Protein AF-A0A6A3YR16-F1 (afdb_monomer)

Radius of gyration: 28.76 Å; Cα contacts (8 Å, |Δi|>4): 152; chains: 1; bounding box: 83×73×58 Å

Solvent-accessible surface area (backbone atoms only — not comparable to full-atom values): 10357 Å² total; per-residue (Å²): 135,59,76,85,27,44,61,56,39,40,55,51,50,21,66,72,69,75,42,94,62,60,84,82,66,79,82,51,74,70,63,58,68,70,55,48,43,64,57,52,40,29,52,52,28,32,53,17,55,72,33,50,79,66,57,92,85,62,53,34,49,72,37,47,42,72,57,53,52,49,50,45,53,34,42,40,73,70,37,91,40,61,86,39,62,39,38,84,87,79,72,44,52,16,35,68,61,21,66,68,42,51,48,50,43,51,52,43,43,52,31,38,76,71,69,57,21,29,80,84,83,75,80,76,82,80,51,71,67,61,50,50,53,50,52,54,51,52,52,60,51,51,75,69,61,82,79,80,68,78,71,71,61,57,58,63,55,55,60,60,56,60,74,74,67,70,78,94,78,85,87,82,137

Secondary structure (DSSP, 8-state):
--TTTHHHHHHHHHHHHTS---TT----HHHHHT--HHHHHHHHHHHHHSSSS--TT----SS-HHHHHHHHHHHHTT-TTTTSPPBTTTTBS-GGGSHHHHHHHHHHHHHHHTT-SSPP-PPPPPPHHHHHHHHHHHHHHHTT-TTSSTTHHHHHHHHHHHHT---------

Mean predicted aligned error: 11.98 Å

Sequence (173 aa):
MTARYKPELTKFMSFKDDVEYSNDRVFTPEELLRITPDHLCRWMNQQAYGDPDPSEVMRPVHRRSNTLEFSKKAISSFMPRINSTWDPVTVRGNPTRSDAVNKLIKKVKKFEVRREGSKSKARRASEIEEFMSLLLLVRAHWGRDDTAYMVGIRQLFTEYSVFLNAPLSDAVV

Organism: NCBI:txid53985

Foldseek 3Di:
DQLVLLVLLQVLLCQLVVHRDDSPDDDDLVNLLPDALLSLQLVVCCQQQVGSDDDPPTARARDALVVSVVSLVSSLVPHPQNPFAQDPVVRDHRNSNDPSVVVSSVVQVVCVVVVRGHDDPDDDDDDPVNVVVVVVVVVVVCVVVVPDPPPPPVVVVVVVVVVPPDDPDDDDD

Structure (mmCIF, N/CA/C/O backbone):
data_AF-A0A6A3YR16-F1
#
_entry.id   AF-A0A6A3YR16-F1
#
loop_
_atom_site.group_PDB
_atom_site.id
_atom_site.type_symbol
_atom_site.label_atom_id
_atom_site.label_alt_id
_atom_site.label_comp_id
_atom_site.label_asym_id
_atom_site.label_entity_id
_atom_site.label_seq_id
_atom_site.pdbx_PDB_ins_code
_atom_site.Cartn_x
_atom_site.Cartn_y
_atom_site.Cartn_z
_atom_site.occupancy
_atom_site.B_iso_or_equiv
_atom_site.auth_seq_id
_atom_site.auth_comp_id
_atom_site.auth_asym_id
_atom_site.auth_atom_id
_atom_site.pdbx_PDB_model_num
ATOM 1 N N . MET A 1 1 ? 0.459 17.974 -0.431 1.00 52.69 1 MET A N 1
ATOM 2 C CA . MET A 1 1 ? 1.065 16.643 -0.704 1.00 52.69 1 MET A CA 1
ATOM 3 C C . MET A 1 1 ? 0.038 15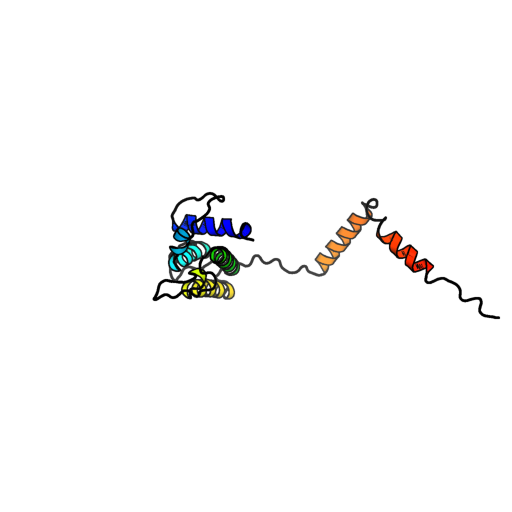.516 -0.932 1.00 52.69 1 MET A C 1
ATOM 5 O O . MET A 1 1 ? 0.439 14.421 -1.301 1.00 52.69 1 MET A O 1
ATOM 9 N N . THR A 1 2 ? -1.271 15.757 -0.775 1.00 64.94 2 THR A N 1
ATOM 10 C CA . TH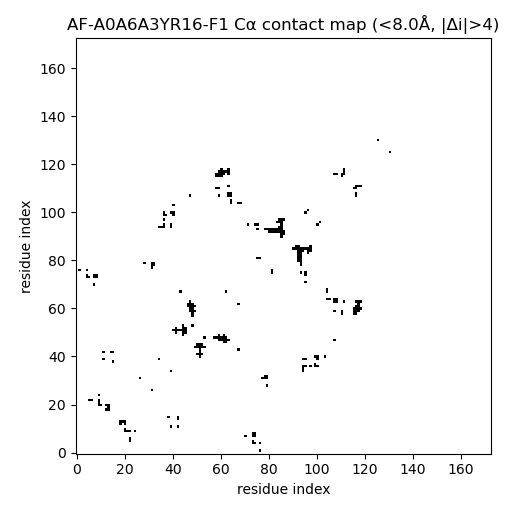R A 1 2 ? -2.346 14.739 -0.819 1.00 64.94 2 THR A CA 1
ATOM 11 C C . THR A 1 2 ? -2.955 14.492 -2.205 1.00 64.94 2 THR A C 1
ATOM 13 O O . THR A 1 2 ? -3.486 13.411 -2.446 1.00 64.94 2 THR A O 1
ATOM 16 N N . ALA A 1 3 ? -2.831 15.437 -3.146 1.00 78.94 3 ALA A N 1
ATOM 17 C CA . ALA A 1 3 ? -3.453 15.336 -4.472 1.00 78.94 3 ALA A CA 1
ATOM 18 C C . ALA A 1 3 ? -3.029 14.078 -5.256 1.00 78.94 3 ALA A C 1
ATOM 20 O O . ALA A 1 3 ? -3.864 13.424 -5.868 1.00 78.94 3 ALA A O 1
ATOM 21 N N . ARG A 1 4 ? -1.750 13.677 -5.170 1.00 88.31 4 ARG A N 1
ATOM 22 C CA . ARG A 1 4 ? -1.235 12.473 -5.850 1.00 88.31 4 ARG A CA 1
ATOM 23 C C . ARG A 1 4 ? -1.816 11.167 -5.296 1.00 88.31 4 ARG A C 1
ATOM 25 O O . ARG A 1 4 ? -1.892 10.182 -6.021 1.00 88.31 4 ARG A O 1
ATOM 32 N N . TYR A 1 5 ? -2.176 11.140 -4.015 1.00 93.19 5 TYR A N 1
ATOM 33 C CA . TYR A 1 5 ? -2.660 9.935 -3.335 1.00 93.19 5 TYR A CA 1
ATOM 34 C C . TYR A 1 5 ? -4.184 9.811 -3.356 1.00 93.19 5 TYR A C 1
ATOM 36 O O . TYR A 1 5 ? -4.698 8.705 -3.203 1.00 93.19 5 TYR A O 1
ATOM 44 N N . LYS A 1 6 ? -4.902 10.918 -3.583 1.00 92.19 6 LYS A N 1
ATOM 45 C CA . LYS A 1 6 ? -6.368 10.956 -3.592 1.00 92.19 6 LYS A CA 1
ATOM 46 C C . LYS A 1 6 ? -6.996 9.959 -4.578 1.00 92.19 6 LYS A C 1
ATOM 48 O O . LYS A 1 6 ? -7.855 9.209 -4.129 1.00 92.19 6 LYS A O 1
ATOM 53 N N . PRO A 1 7 ? -6.542 9.839 -5.844 1.00 93.88 7 PRO A N 1
ATOM 54 C CA . PRO A 1 7 ? -7.134 8.882 -6.782 1.00 93.88 7 PRO A CA 1
ATOM 55 C C . PRO A 1 7 ? -7.054 7.434 -6.292 1.00 93.88 7 PRO A C 1
ATOM 57 O O . PRO A 1 7 ? -7.930 6.623 -6.572 1.00 93.88 7 PRO A O 1
ATOM 60 N N . GLU A 1 8 ? -5.996 7.100 -5.556 1.00 94.81 8 GLU A N 1
ATOM 61 C CA . GLU A 1 8 ? -5.800 5.753 -5.032 1.00 94.81 8 GLU A CA 1
ATOM 62 C C . GLU A 1 8 ? -6.745 5.464 -3.861 1.00 94.81 8 GLU A C 1
ATOM 64 O O . GLU A 1 8 ? -7.335 4.387 -3.801 1.00 94.81 8 GLU A O 1
ATOM 69 N N . LEU A 1 9 ? -6.953 6.449 -2.978 1.00 94.69 9 LEU A N 1
ATOM 70 C CA . LEU A 1 9 ? -7.970 6.366 -1.932 1.00 94.69 9 LEU A CA 1
ATOM 71 C C . LEU A 1 9 ? -9.373 6.237 -2.539 1.00 94.69 9 LEU A C 1
ATOM 73 O O . LEU A 1 9 ? -10.128 5.372 -2.112 1.00 94.69 9 LEU A O 1
ATOM 77 N N . THR A 1 10 ? -9.710 7.047 -3.547 1.00 95.31 10 THR A N 1
ATOM 78 C CA . THR A 1 10 ? -11.024 7.008 -4.206 1.00 95.31 10 THR A CA 1
ATOM 79 C C . THR A 1 10 ? -11.304 5.636 -4.814 1.00 95.31 10 THR A C 1
ATOM 81 O O . THR A 1 10 ? -12.387 5.098 -4.602 1.00 95.31 10 THR A O 1
ATOM 84 N N . LYS A 1 11 ? -10.328 5.018 -5.493 1.00 95.50 11 LYS A N 1
ATOM 85 C CA . LYS A 1 11 ? -10.465 3.651 -6.032 1.00 95.50 11 LYS A CA 1
ATOM 86 C C . LYS A 1 11 ? -10.695 2.611 -4.943 1.00 95.50 11 LYS A C 1
ATOM 88 O O . LYS A 1 11 ? -11.520 1.720 -5.117 1.00 95.50 11 LYS A O 1
ATOM 93 N N . PHE A 1 12 ? -9.961 2.713 -3.837 1.00 96.50 12 PHE A N 1
ATOM 94 C CA . PHE A 1 12 ? -10.135 1.814 -2.702 1.00 96.50 12 PHE A CA 1
ATOM 95 C C . PHE A 1 12 ? -11.525 1.960 -2.071 1.00 96.50 12 PHE A C 1
ATOM 97 O O . PHE A 1 12 ? -12.211 0.961 -1.877 1.00 96.50 12 PHE A O 1
ATOM 104 N N . MET A 1 13 ? -11.953 3.191 -1.790 1.00 96.38 13 MET A N 1
ATOM 105 C CA . MET A 1 13 ? -13.270 3.460 -1.207 1.00 96.38 13 MET A CA 1
ATOM 106 C C . MET A 1 13 ? -14.393 3.017 -2.143 1.00 96.38 13 MET A C 1
ATOM 108 O O . MET A 1 13 ? -15.343 2.395 -1.688 1.00 96.38 13 MET A O 1
ATOM 112 N N . SER A 1 14 ? -14.232 3.239 -3.451 1.00 96.12 14 SER A N 1
ATOM 113 C CA . SER A 1 14 ? -15.214 2.799 -4.447 1.00 96.12 14 SER A CA 1
ATOM 114 C C . SER A 1 14 ? -15.374 1.279 -4.458 1.00 96.12 14 SER A C 1
ATOM 116 O O . SER A 1 14 ? -16.486 0.775 -4.488 1.00 96.12 14 SER A O 1
ATOM 118 N N . PHE A 1 15 ? -14.264 0.540 -4.356 1.00 96.25 15 PHE A N 1
ATOM 119 C CA . PHE A 1 15 ? -14.297 -0.918 -4.229 1.00 96.25 15 PHE A CA 1
ATOM 120 C C . PHE A 1 15 ? -14.912 -1.388 -2.903 1.00 96.25 15 PHE A C 1
ATOM 122 O O . PHE A 1 15 ? -15.624 -2.383 -2.876 1.00 96.25 15 PHE A O 1
ATOM 129 N N . LYS A 1 16 ? -14.609 -0.706 -1.792 1.00 95.56 16 LYS A N 1
ATOM 130 C CA . LYS A 1 16 ? -15.109 -1.077 -0.462 1.00 95.56 16 LYS A CA 1
ATOM 131 C C . LYS A 1 16 ? -16.625 -0.901 -0.362 1.00 95.56 16 LYS A C 1
ATOM 133 O O . LYS A 1 16 ? -17.284 -1.744 0.237 1.00 95.56 16 LYS A O 1
ATOM 138 N N . ASP A 1 17 ? -17.131 0.218 -0.868 1.00 95.19 17 ASP A N 1
ATOM 139 C CA . ASP A 1 17 ? -18.536 0.609 -0.738 1.00 95.19 17 ASP A CA 1
ATOM 140 C C . ASP A 1 17 ? -19.388 0.171 -1.937 1.00 95.19 17 ASP A C 1
ATOM 142 O O . ASP A 1 17 ? -20.600 0.344 -1.899 1.00 95.19 17 ASP A O 1
ATOM 146 N N . ASP A 1 18 ? -18.759 -0.406 -2.967 1.00 93.94 18 ASP A N 1
ATOM 147 C CA . ASP A 1 18 ? -19.381 -0.799 -4.239 1.00 93.94 18 ASP A CA 1
ATOM 148 C C . ASP A 1 18 ? -20.110 0.369 -4.933 1.00 93.94 18 ASP A C 1
ATOM 150 O O . ASP A 1 18 ? -21.198 0.243 -5.490 1.00 93.94 18 ASP A O 1
ATOM 154 N N . VAL A 1 19 ? -19.502 1.558 -4.862 1.00 94.88 19 VAL A N 1
ATOM 155 C CA . VAL A 1 19 ? -20.039 2.819 -5.394 1.00 94.88 19 VAL A CA 1
ATOM 156 C C . VAL A 1 19 ? -18.948 3.555 -6.153 1.00 94.88 19 VAL A C 1
ATOM 158 O O . VAL A 1 19 ? -17.831 3.691 -5.669 1.00 94.88 19 VAL A O 1
ATOM 161 N N . GLU A 1 20 ? -19.264 4.107 -7.320 1.00 94.06 20 GLU A N 1
ATOM 162 C CA . GLU A 1 20 ? -18.314 4.933 -8.060 1.00 94.06 20 GLU A CA 1
ATOM 163 C C . GLU A 1 20 ? -18.262 6.359 -7.487 1.00 94.06 20 GLU A C 1
ATOM 165 O O . GLU A 1 20 ? -19.198 7.150 -7.617 1.00 94.06 20 GLU A O 1
ATOM 170 N N . TYR A 1 21 ? -17.153 6.703 -6.828 1.00 93.75 21 TYR A N 1
ATOM 171 C CA . TYR A 1 21 ? -16.934 8.051 -6.307 1.00 93.75 21 TYR A CA 1
ATOM 172 C C . TYR A 1 21 ? -16.213 8.947 -7.319 1.00 93.75 21 TYR A C 1
ATOM 174 O O . TYR A 1 21 ? -15.218 8.557 -7.929 1.00 93.75 21 TYR A O 1
ATOM 182 N N . SER A 1 22 ? -16.640 10.211 -7.410 1.00 91.38 22 SER A N 1
ATOM 183 C CA . SER A 1 22 ? -15.878 11.244 -8.124 1.00 91.38 22 SER A CA 1
ATOM 184 C C . SER A 1 22 ? -14.504 11.469 -7.480 1.00 91.38 22 SER A C 1
ATOM 186 O O . SER A 1 22 ? -14.350 11.425 -6.256 1.00 91.38 22 SER A O 1
ATOM 188 N N . ASN A 1 23 ? -13.504 11.808 -8.298 1.00 84.06 23 ASN A N 1
ATOM 189 C CA . ASN A 1 23 ? -12.172 12.201 -7.827 1.00 84.06 23 ASN A CA 1
ATOM 190 C C . ASN A 1 23 ? -12.197 13.445 -6.923 1.00 84.06 23 ASN A C 1
ATOM 192 O O . ASN A 1 23 ? -11.269 13.654 -6.137 1.00 84.06 23 ASN A O 1
ATOM 196 N N . ASP A 1 24 ? -13.257 14.250 -6.982 1.00 87.38 24 ASP A N 1
ATOM 197 C CA . ASP A 1 24 ? -13.418 15.434 -6.139 1.00 87.38 24 ASP A CA 1
ATOM 198 C C . ASP A 1 24 ? -13.976 15.110 -4.752 1.00 87.38 24 ASP A C 1
ATOM 200 O O . ASP A 1 24 ? -13.778 15.902 -3.827 1.00 87.38 24 ASP A O 1
ATOM 204 N N . ARG A 1 25 ? -14.530 13.905 -4.549 1.00 90.31 25 ARG A N 1
ATOM 205 C CA . ARG A 1 25 ? -15.071 13.458 -3.260 1.00 90.31 25 ARG A CA 1
ATOM 206 C C . ARG A 1 25 ? -14.039 13.618 -2.144 1.00 90.31 25 ARG A C 1
ATOM 208 O O . ARG A 1 25 ? -12.880 13.218 -2.267 1.00 90.31 25 ARG A O 1
ATOM 215 N N . VAL A 1 26 ? -14.482 14.207 -1.040 1.00 91.44 26 VAL A N 1
ATOM 216 C CA . VAL A 1 26 ? -13.735 14.276 0.216 1.00 91.44 26 VAL A CA 1
ATOM 217 C C . VAL A 1 26 ? -14.390 13.301 1.182 1.00 91.44 26 VAL A C 1
ATOM 219 O O . VAL A 1 26 ? -15.598 13.369 1.391 1.00 91.44 26 VAL A O 1
ATOM 222 N N . PHE A 1 27 ? -13.595 12.382 1.722 1.00 92.38 27 PHE A N 1
ATOM 223 C CA . PHE A 1 27 ? -14.057 11.398 2.696 1.00 92.38 27 PHE A CA 1
ATOM 224 C C . PHE A 1 27 ? -13.957 11.972 4.107 1.00 92.38 27 PHE A C 1
ATOM 226 O O . PHE A 1 27 ? -12.955 12.611 4.444 1.00 92.38 27 PHE A O 1
ATOM 233 N N . THR A 1 28 ? -14.981 11.754 4.927 1.00 93.56 28 THR A N 1
ATOM 234 C CA . THR A 1 28 ? -15.001 12.250 6.305 1.00 93.56 28 THR A CA 1
ATOM 235 C C . THR A 1 28 ? -14.133 11.374 7.216 1.00 93.56 28 THR A C 1
ATOM 237 O O . THR A 1 28 ? -13.913 10.192 6.926 1.00 93.56 28 THR A O 1
ATOM 240 N N . PRO A 1 29 ? -13.629 11.902 8.346 1.00 91.19 29 PRO A N 1
ATOM 241 C CA . PRO A 1 29 ? -12.873 11.102 9.308 1.00 91.19 29 PRO A CA 1
ATOM 242 C C . PRO A 1 29 ? -13.628 9.855 9.788 1.00 91.19 29 PRO A C 1
ATOM 244 O O . PRO A 1 29 ? -13.015 8.809 9.990 1.00 91.19 29 PRO A O 1
ATOM 247 N N . GLU A 1 30 ? -14.950 9.934 9.932 1.00 91.94 30 GLU A N 1
ATOM 248 C CA . GLU A 1 30 ? -15.808 8.828 10.363 1.00 91.94 30 GLU A CA 1
ATOM 249 C C . GLU A 1 30 ? -15.853 7.717 9.312 1.00 91.94 30 GLU A C 1
ATOM 251 O O . GLU A 1 30 ? -15.762 6.543 9.664 1.00 91.94 30 GLU A O 1
ATOM 256 N N . GLU A 1 31 ? -15.948 8.068 8.024 1.00 93.19 31 GLU A N 1
ATOM 257 C CA . GLU A 1 31 ? -15.858 7.105 6.920 1.00 93.19 31 GLU A CA 1
ATOM 258 C C . GLU A 1 31 ? -14.495 6.398 6.927 1.00 93.19 31 GLU A C 1
ATOM 260 O O . GLU A 1 31 ? -14.427 5.172 6.805 1.00 93.19 31 GLU A O 1
ATOM 265 N N . LEU A 1 32 ? -13.413 7.151 7.149 1.00 93.56 32 LEU A N 1
ATOM 266 C CA . LEU A 1 32 ? -12.052 6.613 7.181 1.00 93.56 32 LEU A CA 1
ATOM 267 C C . LEU A 1 32 ? -11.797 5.717 8.405 1.00 93.56 32 LEU A C 1
ATOM 269 O O . LEU A 1 32 ? -11.056 4.741 8.308 1.00 93.56 32 LEU A O 1
ATOM 273 N N . LEU A 1 33 ? -12.428 5.996 9.549 1.00 92.62 33 LEU A N 1
ATOM 274 C CA . LEU A 1 33 ? -12.328 5.163 10.754 1.00 92.62 33 LEU A CA 1
ATOM 275 C C . LEU A 1 33 ? -13.053 3.815 10.626 1.00 92.62 33 LEU A C 1
ATOM 277 O O . LEU A 1 33 ? -12.721 2.890 11.362 1.00 92.62 33 LEU A O 1
ATOM 281 N N . ARG A 1 34 ? -14.000 3.672 9.688 1.00 93.00 34 ARG A N 1
ATOM 282 C CA . ARG A 1 34 ? -14.665 2.388 9.387 1.00 93.00 34 ARG A CA 1
ATOM 283 C C . ARG A 1 34 ? -13.805 1.449 8.537 1.00 93.00 34 ARG A C 1
ATOM 285 O O . ARG A 1 34 ? -14.204 0.315 8.273 1.00 93.00 34 ARG A O 1
ATOM 292 N N . ILE A 1 35 ? -12.648 1.902 8.054 1.00 94.31 35 ILE A N 1
ATOM 293 C CA . ILE A 1 35 ? -11.747 1.065 7.263 1.00 94.31 35 ILE A CA 1
ATOM 294 C C . ILE A 1 35 ? -11.061 0.053 8.181 1.00 94.31 35 ILE A C 1
ATOM 296 O O . ILE A 1 35 ? -10.387 0.413 9.144 1.00 94.31 35 ILE A O 1
ATOM 300 N N . THR A 1 36 ? -11.182 -1.226 7.834 1.00 94.56 36 THR A N 1
ATOM 301 C CA . THR A 1 36 ? -10.524 -2.334 8.520 1.00 94.56 36 THR A CA 1
ATOM 302 C C . THR A 1 36 ? -9.375 -2.880 7.662 1.00 94.56 36 THR A C 1
ATOM 304 O O . THR A 1 36 ? -9.332 -2.653 6.446 1.00 94.56 36 THR A O 1
ATOM 307 N N . PRO A 1 37 ? -8.432 -3.627 8.260 1.00 95.12 37 PRO A N 1
ATOM 308 C CA . PRO A 1 37 ? -7.427 -4.371 7.507 1.00 95.12 37 PRO A CA 1
ATOM 309 C C . PRO A 1 37 ? -8.010 -5.342 6.483 1.00 95.12 37 PRO A C 1
ATOM 311 O O . PRO A 1 37 ? -7.400 -5.538 5.438 1.00 95.12 37 PRO A O 1
ATOM 314 N N . ASP A 1 38 ? -9.173 -5.933 6.769 1.00 95.69 38 ASP A N 1
ATOM 315 C CA . ASP A 1 38 ? -9.821 -6.893 5.875 1.00 95.69 38 ASP A CA 1
ATOM 316 C C . ASP A 1 38 ? -10.212 -6.248 4.539 1.00 95.69 38 ASP A C 1
ATOM 318 O O . ASP A 1 38 ? -9.839 -6.753 3.479 1.00 95.69 38 ASP A O 1
ATOM 322 N N . HIS A 1 39 ? -10.822 -5.055 4.576 1.00 96.19 39 HIS A N 1
ATOM 323 C CA . HIS A 1 39 ? -11.133 -4.291 3.363 1.00 96.19 39 HIS A CA 1
ATOM 324 C C . HIS A 1 39 ? -9.879 -4.047 2.509 1.00 96.19 39 HIS A C 1
ATOM 326 O O . HIS A 1 39 ? -9.908 -4.198 1.287 1.00 96.19 39 HIS A O 1
ATOM 332 N N . LEU A 1 40 ? -8.755 -3.697 3.149 1.00 96.12 40 LEU A N 1
ATOM 333 C CA . LEU A 1 40 ? -7.480 -3.484 2.461 1.00 96.12 40 LEU A CA 1
ATOM 334 C C . LEU A 1 40 ? -6.929 -4.780 1.864 1.00 96.12 40 LEU A C 1
ATOM 336 O O . LEU A 1 40 ? -6.436 -4.759 0.738 1.00 96.12 40 LEU A O 1
ATOM 340 N N . CYS A 1 41 ? -7.011 -5.893 2.593 1.00 96.81 41 CYS A N 1
ATOM 341 C CA . CYS A 1 41 ? -6.578 -7.199 2.110 1.00 96.81 41 CYS A CA 1
ATOM 342 C C . CYS A 1 41 ? -7.382 -7.632 0.883 1.00 96.81 41 CYS A C 1
ATOM 344 O O . CYS A 1 41 ? -6.777 -7.947 -0.139 1.00 96.81 41 CYS A O 1
ATOM 346 N N . ARG A 1 42 ? -8.717 -7.564 0.940 1.00 97.12 42 ARG A N 1
ATOM 347 C CA . ARG A 1 42 ? -9.603 -7.892 -0.188 1.00 97.12 42 ARG A CA 1
ATOM 348 C C . ARG A 1 42 ? -9.309 -7.030 -1.407 1.00 97.12 42 ARG A C 1
ATOM 350 O O . ARG A 1 42 ? -9.169 -7.540 -2.513 1.00 97.12 42 ARG A O 1
ATOM 357 N N . TRP A 1 43 ? -9.131 -5.728 -1.207 1.00 97.12 43 TRP A N 1
ATOM 358 C CA . TRP A 1 43 ? -8.801 -4.826 -2.305 1.00 97.12 43 TRP A CA 1
ATOM 359 C C . TRP A 1 43 ? -7.419 -5.114 -2.907 1.00 97.12 43 TRP A C 1
ATOM 361 O O . TRP A 1 43 ? -7.278 -5.205 -4.125 1.00 97.12 43 TRP A O 1
ATOM 371 N N . MET A 1 44 ? -6.387 -5.312 -2.082 1.00 97.12 44 MET A N 1
ATOM 372 C CA . MET A 1 44 ? -5.046 -5.655 -2.573 1.00 97.12 44 MET A CA 1
ATOM 373 C C . MET A 1 44 ? -5.011 -7.026 -3.253 1.00 97.12 44 MET A C 1
ATOM 375 O O . MET A 1 44 ? -4.277 -7.196 -4.227 1.00 97.12 44 MET A O 1
ATOM 379 N N . ASN A 1 45 ? -5.813 -7.980 -2.781 1.00 96.94 45 ASN A N 1
ATOM 380 C CA . ASN A 1 45 ? -5.995 -9.269 -3.430 1.00 96.94 45 ASN A CA 1
ATOM 381 C C . ASN A 1 45 ? -6.638 -9.107 -4.811 1.00 96.94 45 ASN A C 1
ATOM 383 O O . ASN A 1 45 ? -6.053 -9.578 -5.785 1.00 96.94 45 ASN A O 1
ATOM 387 N N . GLN A 1 46 ? -7.724 -8.332 -4.922 1.00 96.69 46 GLN A N 1
ATOM 388 C CA . GLN A 1 46 ? -8.350 -8.010 -6.209 1.00 96.69 46 GLN A CA 1
ATOM 389 C C . GLN A 1 46 ? -7.333 -7.416 -7.189 1.00 96.69 46 GLN A C 1
ATOM 391 O O . GLN A 1 46 ? -7.289 -7.782 -8.360 1.00 96.69 46 GLN A O 1
ATOM 396 N N . GLN A 1 47 ? -6.469 -6.517 -6.715 1.00 95.44 47 GLN A N 1
ATOM 397 C CA . GLN A 1 47 ? -5.433 -5.906 -7.547 1.00 95.44 47 GLN A CA 1
ATOM 398 C C . GLN A 1 47 ? -4.335 -6.898 -7.969 1.00 95.44 47 GLN A C 1
ATOM 400 O O . GLN A 1 47 ? -3.826 -6.801 -9.085 1.00 95.44 47 GLN A O 1
ATOM 405 N N . ALA A 1 48 ? -3.921 -7.815 -7.092 1.00 95.81 48 ALA A N 1
ATOM 406 C CA . ALA A 1 48 ? -2.783 -8.705 -7.329 1.00 95.81 48 ALA A CA 1
ATOM 407 C C . ALA A 1 48 ? -3.160 -10.013 -8.042 1.00 95.81 48 ALA A C 1
ATOM 409 O O . ALA A 1 48 ? -2.449 -10.427 -8.961 1.00 95.81 48 ALA A O 1
ATOM 410 N N . TYR A 1 49 ? -4.256 -10.642 -7.620 1.00 95.62 49 TYR A N 1
ATOM 411 C CA . TYR A 1 49 ? -4.742 -11.950 -8.070 1.00 95.62 49 TYR A CA 1
ATOM 412 C C . TYR A 1 49 ? -5.946 -11.857 -9.014 1.00 95.62 49 TYR A C 1
ATOM 414 O O . TYR A 1 49 ? -6.246 -12.843 -9.675 1.00 95.62 49 TYR A O 1
ATOM 422 N N . GLY A 1 50 ? -6.610 -10.698 -9.096 1.00 94.81 50 GLY A N 1
ATOM 423 C CA . GLY A 1 50 ? -7.846 -10.532 -9.870 1.00 94.81 50 GLY A CA 1
ATOM 424 C C . GLY A 1 50 ? -9.115 -10.956 -9.124 1.00 94.81 50 GLY A C 1
ATOM 425 O O . GLY A 1 50 ? -10.199 -10.831 -9.685 1.00 94.81 50 GLY A O 1
ATOM 426 N N . ASP A 1 51 ? -8.975 -11.411 -7.877 1.00 94.62 51 ASP A N 1
ATOM 427 C CA . ASP A 1 51 ? -10.046 -11.921 -7.018 1.00 94.62 51 ASP A CA 1
ATOM 428 C C . ASP A 1 51 ? -9.839 -11.393 -5.582 1.00 94.62 51 ASP A C 1
ATOM 430 O O . ASP A 1 51 ? -8.684 -11.372 -5.125 1.00 94.62 51 ASP A O 1
ATOM 434 N N . PRO A 1 52 ? -10.884 -10.922 -4.865 1.00 94.75 52 PRO A N 1
ATOM 435 C CA . PRO A 1 52 ? -10.727 -10.431 -3.497 1.00 94.75 52 PRO A CA 1
ATOM 436 C C . PRO A 1 52 ? -10.417 -11.534 -2.474 1.00 94.75 52 PRO A C 1
ATOM 438 O O . PRO A 1 52 ? -9.799 -11.236 -1.444 1.00 94.75 52 PRO A O 1
ATOM 441 N N . ASP A 1 53 ? -10.808 -12.778 -2.753 1.00 94.06 53 ASP A N 1
ATOM 442 C CA . ASP A 1 53 ? -10.601 -13.960 -1.915 1.00 94.06 53 ASP A CA 1
ATOM 443 C C . ASP A 1 53 ? -9.858 -15.064 -2.697 1.00 94.06 53 ASP A C 1
ATOM 445 O O . ASP A 1 53 ? -10.427 -16.071 -3.125 1.00 94.06 53 ASP A O 1
ATOM 449 N N . PRO A 1 54 ? -8.551 -14.865 -2.947 1.00 93.69 54 PRO A N 1
ATOM 450 C CA . PRO A 1 54 ? -7.791 -15.727 -3.827 1.00 93.69 54 PRO A CA 1
ATOM 451 C C . PRO A 1 54 ? -7.535 -17.088 -3.179 1.00 93.69 54 PRO A C 1
ATOM 453 O O . PRO A 1 54 ? -6.971 -17.185 -2.085 1.00 93.69 54 PRO A O 1
ATOM 456 N N . SER A 1 55 ? -7.829 -18.149 -3.928 1.00 92.62 55 SER A N 1
ATOM 457 C CA . SER A 1 55 ? -7.471 -19.517 -3.549 1.00 92.62 55 SER A CA 1
ATOM 458 C C . SER A 1 55 ? -5.947 -19.707 -3.447 1.00 92.62 55 SER A C 1
ATOM 460 O O . SER A 1 55 ? -5.158 -19.005 -4.087 1.00 92.62 55 SER A O 1
ATOM 462 N N . GLU A 1 56 ? -5.498 -20.701 -2.677 1.00 89.00 56 GLU A N 1
ATOM 463 C CA . GLU A 1 56 ? -4.072 -20.985 -2.444 1.00 89.00 56 GLU A CA 1
ATOM 464 C C . GLU A 1 56 ? -3.283 -21.309 -3.722 1.00 89.00 56 GLU A C 1
ATOM 466 O O . GLU A 1 56 ? -2.069 -21.076 -3.802 1.00 89.00 56 GLU A O 1
ATOM 471 N N . VAL A 1 57 ? -3.974 -21.824 -4.739 1.00 90.50 57 VAL A N 1
ATOM 472 C CA . VAL A 1 57 ? -3.384 -22.162 -6.038 1.00 90.50 57 VAL A CA 1
ATOM 473 C C . VAL A 1 57 ? -3.197 -20.938 -6.934 1.00 90.50 57 VAL A C 1
ATOM 475 O O . VAL A 1 57 ? -2.343 -20.960 -7.820 1.00 90.50 57 VAL A O 1
ATOM 478 N N . MET A 1 58 ? -3.936 -19.850 -6.692 1.00 92.88 58 MET A N 1
ATOM 479 C CA . MET A 1 58 ? -3.840 -18.640 -7.504 1.00 92.88 58 MET A CA 1
ATOM 480 C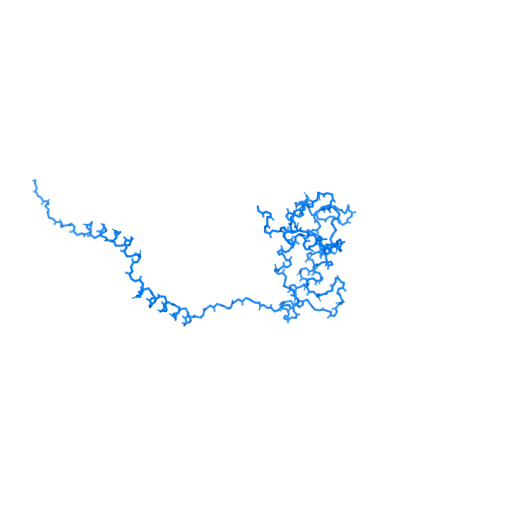 C . MET A 1 58 ? -2.478 -17.963 -7.330 1.00 92.88 58 MET A C 1
ATOM 482 O O . MET A 1 58 ? -1.779 -18.112 -6.319 1.00 92.88 58 MET A O 1
ATOM 486 N N . ARG A 1 59 ? -2.075 -17.208 -8.354 1.00 93.81 59 ARG A N 1
ATOM 487 C CA . ARG A 1 59 ? -0.785 -16.515 -8.404 1.00 93.81 59 ARG A CA 1
ATOM 488 C C . ARG A 1 59 ? -0.990 -15.015 -8.622 1.00 93.81 59 ARG A C 1
ATOM 490 O O . ARG A 1 59 ? -1.834 -14.637 -9.432 1.00 93.81 59 ARG A O 1
ATOM 497 N N . PRO A 1 60 ? -0.230 -14.147 -7.927 1.00 94.69 60 PRO A N 1
ATOM 498 C CA . PRO A 1 60 ? -0.401 -12.703 -8.023 1.00 94.69 60 PRO A CA 1
ATOM 499 C C . PRO A 1 60 ? 0.300 -12.156 -9.275 1.00 94.69 60 PRO A C 1
ATOM 501 O O . PRO A 1 60 ? 1.416 -11.630 -9.217 1.00 94.69 60 PRO A O 1
ATOM 504 N N . VAL A 1 61 ?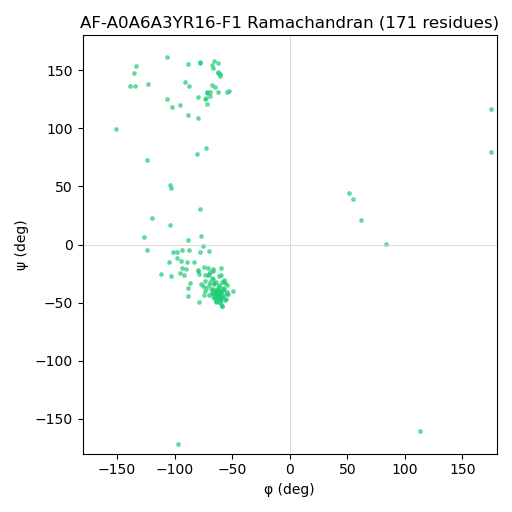 -0.331 -12.335 -10.434 1.00 94.44 61 VAL A N 1
ATOM 505 C CA . VAL A 1 61 ? 0.252 -12.014 -11.747 1.00 94.44 61 VAL A CA 1
ATOM 506 C C . VAL A 1 61 ? -0.112 -10.621 -12.264 1.00 94.44 61 VAL A C 1
ATOM 508 O O . VAL A 1 61 ? 0.537 -10.136 -13.190 1.00 94.44 61 VAL A O 1
ATOM 511 N N . HIS A 1 62 ? -1.107 -9.952 -11.672 1.00 93.62 62 HIS A N 1
ATOM 512 C CA . HIS A 1 62 ? -1.674 -8.714 -12.221 1.00 93.62 62 HIS A CA 1
ATOM 513 C C . HIS A 1 62 ? -0.956 -7.442 -11.757 1.00 93.62 62 HIS A C 1
ATOM 515 O O . HIS A 1 62 ? -0.790 -6.493 -12.530 1.00 93.62 62 HIS A O 1
ATOM 521 N N . ARG A 1 63 ? -0.511 -7.400 -10.497 1.0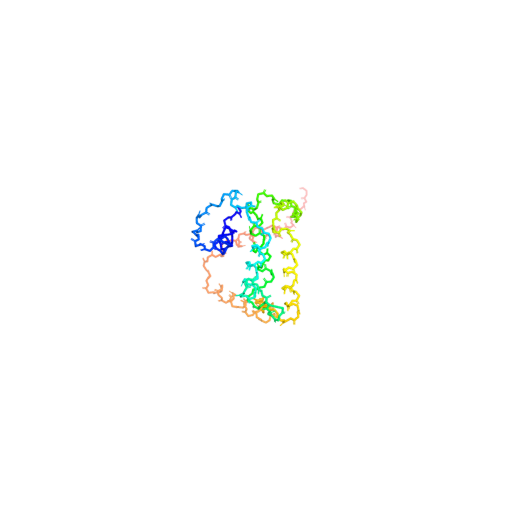0 93.62 63 ARG A N 1
ATOM 522 C CA . ARG A 1 63 ? 0.162 -6.237 -9.898 1.00 93.62 63 ARG A CA 1
ATOM 523 C C . ARG A 1 63 ? 1.389 -6.655 -9.107 1.00 93.62 63 ARG A C 1
ATOM 525 O O . ARG A 1 63 ? 1.407 -7.710 -8.482 1.00 93.62 63 ARG A O 1
ATOM 532 N N . ARG A 1 64 ? 2.398 -5.776 -9.104 1.00 94.81 64 ARG A N 1
ATOM 533 C CA . ARG A 1 64 ? 3.635 -5.962 -8.337 1.00 94.81 64 ARG A CA 1
ATOM 534 C C . ARG A 1 64 ? 3.540 -5.417 -6.915 1.00 94.81 64 ARG A C 1
ATOM 536 O O . ARG A 1 64 ? 2.828 -4.441 -6.669 1.00 94.81 64 ARG A O 1
ATOM 543 N N . SER A 1 65 ? 4.354 -5.955 -6.011 1.00 95.62 65 SER A N 1
ATOM 544 C CA . SER A 1 65 ? 4.472 -5.547 -4.611 1.00 95.62 65 SER A CA 1
ATOM 545 C C . SER A 1 65 ? 4.776 -4.059 -4.468 1.00 95.62 65 SER A C 1
ATOM 547 O O . SER A 1 65 ? 4.151 -3.406 -3.646 1.00 95.62 65 SER A O 1
ATOM 549 N N . ASN A 1 66 ? 5.647 -3.488 -5.309 1.00 94.88 66 ASN A N 1
ATOM 550 C CA . ASN A 1 66 ? 5.976 -2.055 -5.255 1.00 94.88 66 ASN A CA 1
ATOM 551 C C . ASN A 1 66 ? 4.750 -1.165 -5.513 1.00 94.88 66 ASN A C 1
ATOM 553 O O . ASN A 1 66 ? 4.622 -0.089 -4.932 1.00 94.88 66 ASN A O 1
ATOM 557 N N . THR A 1 67 ? 3.838 -1.600 -6.387 1.00 94.88 67 THR A N 1
ATOM 558 C CA . THR A 1 67 ? 2.587 -0.875 -6.621 1.00 94.88 67 THR A CA 1
ATOM 559 C C . THR A 1 67 ? 1.670 -0.989 -5.410 1.00 94.88 67 THR A C 1
ATOM 561 O O . THR A 1 67 ? 1.140 0.024 -4.974 1.00 94.88 67 THR A O 1
ATOM 564 N N . LEU A 1 68 ? 1.545 -2.179 -4.815 1.00 96.12 68 LEU A N 1
ATOM 565 C CA . LEU A 1 68 ? 0.755 -2.368 -3.592 1.00 96.12 68 LEU A CA 1
ATOM 566 C C . LEU A 1 68 ? 1.315 -1.559 -2.410 1.00 96.12 68 LEU A C 1
ATOM 568 O O . LEU A 1 68 ? 0.553 -0.997 -1.629 1.00 96.12 68 LEU A O 1
ATOM 572 N N . GLU A 1 69 ? 2.639 -1.448 -2.290 1.00 96.44 69 GLU A N 1
ATOM 573 C CA . GLU A 1 69 ? 3.306 -0.599 -1.296 1.00 96.44 69 GLU A CA 1
ATOM 574 C C . GLU A 1 69 ? 2.999 0.886 -1.517 1.00 96.44 69 GLU A C 1
ATOM 576 O O . GLU A 1 69 ? 2.737 1.610 -0.552 1.00 96.44 69 GLU A O 1
ATOM 581 N N . PHE A 1 70 ? 2.976 1.340 -2.775 1.00 95.75 70 PHE A N 1
ATOM 582 C CA . PHE A 1 70 ? 2.525 2.688 -3.109 1.00 95.75 70 PHE A CA 1
ATOM 583 C C . PHE A 1 70 ? 1.064 2.900 -2.701 1.00 95.75 70 PHE A C 1
ATOM 585 O O . PHE A 1 70 ? 0.772 3.882 -2.019 1.00 95.75 70 PHE A O 1
ATOM 592 N N . SER A 1 71 ? 0.167 1.973 -3.042 1.00 95.56 71 SER A N 1
ATOM 593 C CA . SER A 1 71 ? -1.252 2.048 -2.680 1.00 95.56 71 SER A CA 1
ATOM 594 C C . SER A 1 71 ? -1.455 2.090 -1.166 1.00 95.56 71 SER A C 1
ATOM 596 O O . SER A 1 71 ? -2.157 2.954 -0.643 1.00 95.56 71 SER A O 1
ATOM 598 N N . LYS A 1 72 ? -0.747 1.226 -0.432 1.00 95.94 72 LYS A N 1
ATOM 599 C CA . LYS A 1 72 ? -0.712 1.220 1.033 1.00 95.94 72 LYS A CA 1
ATOM 600 C C . LYS A 1 72 ? -0.266 2.573 1.594 1.00 95.94 72 LYS A C 1
ATOM 602 O O . LYS A 1 72 ? -0.900 3.095 2.508 1.00 95.94 72 LYS A O 1
ATOM 607 N N . LYS A 1 73 ? 0.819 3.145 1.059 1.00 95.06 73 LYS A N 1
ATOM 608 C CA . LYS A 1 73 ? 1.341 4.456 1.475 1.00 95.06 73 LYS A CA 1
ATOM 609 C C . LYS A 1 73 ? 0.338 5.575 1.196 1.00 95.06 73 LYS A C 1
ATOM 611 O O . LYS A 1 73 ? 0.139 6.432 2.054 1.00 95.06 73 LYS A O 1
ATOM 616 N N . ALA A 1 74 ? -0.289 5.551 0.022 1.00 94.50 74 ALA A N 1
ATOM 617 C CA . ALA A 1 74 ? -1.295 6.521 -0.382 1.00 94.50 74 ALA A CA 1
ATOM 618 C C . ALA A 1 74 ? -2.475 6.519 0.596 1.00 94.50 74 ALA A C 1
ATOM 620 O O . ALA A 1 74 ? -2.777 7.557 1.182 1.00 94.50 74 ALA A O 1
ATOM 621 N N . ILE A 1 75 ? -3.059 5.348 0.864 1.00 94.56 75 ILE A N 1
ATOM 622 C CA . ILE A 1 75 ? -4.188 5.209 1.795 1.00 94.56 75 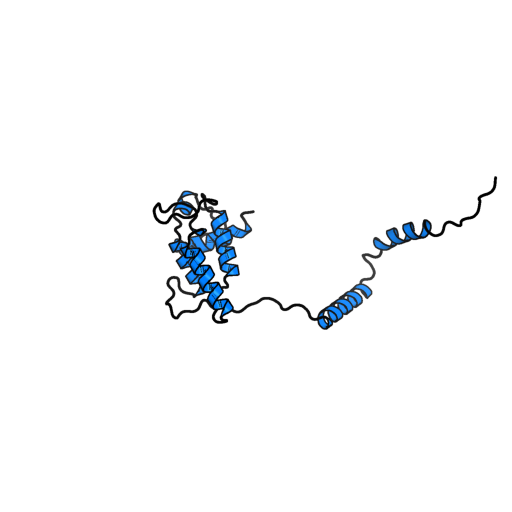ILE A CA 1
ATOM 623 C C . ILE A 1 75 ? -3.769 5.593 3.218 1.00 94.56 75 ILE A C 1
ATOM 625 O O . ILE A 1 75 ? -4.470 6.352 3.884 1.00 94.56 75 ILE A O 1
ATOM 629 N N . SER A 1 76 ? -2.590 5.152 3.670 1.00 94.69 76 SER A N 1
ATOM 630 C CA . SER A 1 76 ? -2.079 5.476 5.007 1.00 94.69 76 SER A CA 1
ATOM 631 C C . SER A 1 76 ? -1.971 6.979 5.259 1.00 94.69 76 SER A C 1
ATOM 633 O O . SER A 1 76 ? -2.100 7.391 6.408 1.00 94.69 76 SER A O 1
ATOM 635 N N . SER A 1 77 ? -1.713 7.792 4.228 1.00 92.88 77 SER A N 1
ATOM 636 C CA . SER A 1 77 ? -1.579 9.248 4.378 1.00 92.88 77 SER A CA 1
ATOM 637 C C . SER A 1 77 ? -2.881 9.950 4.773 1.00 92.88 77 SER A C 1
ATOM 639 O O . SER A 1 77 ? -2.828 11.045 5.324 1.00 92.88 77 SER A O 1
ATOM 641 N N . PHE A 1 78 ? -4.029 9.311 4.530 1.00 92.25 78 PHE A N 1
ATOM 642 C CA . PHE A 1 78 ? -5.348 9.836 4.881 1.00 92.25 78 PHE A CA 1
ATOM 643 C C . PHE A 1 78 ? -5.880 9.272 6.200 1.00 92.25 78 PHE A C 1
ATOM 645 O O . PHE A 1 78 ? -6.871 9.771 6.719 1.00 92.25 78 PHE A O 1
ATOM 652 N N . MET A 1 79 ? -5.252 8.232 6.757 1.00 92.62 79 MET A N 1
ATOM 653 C CA . MET A 1 79 ? -5.758 7.590 7.969 1.00 92.62 79 MET A CA 1
ATOM 654 C C . MET A 1 79 ? -5.612 8.530 9.176 1.00 92.62 79 MET A C 1
ATOM 656 O O . MET A 1 79 ? -4.491 8.961 9.459 1.00 92.62 79 MET A O 1
ATOM 660 N N . PRO A 1 80 ? -6.686 8.787 9.953 1.00 88.88 80 PRO A N 1
ATOM 661 C CA . PRO A 1 80 ? -6.634 9.722 11.082 1.00 88.88 80 PRO A CA 1
ATOM 662 C C . PRO A 1 80 ? -5.565 9.378 12.128 1.00 88.88 80 PRO A C 1
ATOM 664 O O . PRO A 1 80 ? -4.973 10.257 12.744 1.00 88.88 80 PRO A O 1
ATOM 667 N N . ARG A 1 81 ? -5.278 8.084 12.319 1.00 89.00 81 ARG A N 1
ATOM 668 C CA . ARG A 1 81 ? -4.314 7.576 13.309 1.00 89.00 81 ARG A CA 1
ATOM 669 C C . ARG A 1 81 ? -2.990 7.154 12.674 1.00 89.00 81 ARG A C 1
ATOM 671 O O . ARG A 1 81 ? -2.510 6.057 12.935 1.00 89.00 81 ARG A O 1
ATOM 678 N N . ILE A 1 82 ? -2.404 7.999 11.826 1.00 86.94 82 ILE A N 1
ATOM 679 C CA . ILE A 1 82 ? -1.286 7.645 10.929 1.00 86.94 82 ILE A CA 1
ATOM 680 C C . ILE A 1 82 ? -0.107 6.911 11.606 1.00 86.94 82 ILE A C 1
ATOM 682 O O . ILE A 1 82 ? 0.419 5.943 11.044 1.00 86.94 82 ILE A O 1
ATOM 686 N N . ASN A 1 83 ? 0.269 7.325 12.821 1.00 88.31 83 ASN A N 1
ATOM 687 C CA . ASN A 1 83 ? 1.419 6.791 13.561 1.00 88.31 83 ASN A CA 1
ATOM 688 C C . ASN A 1 83 ? 1.084 5.581 14.444 1.00 88.31 83 ASN A C 1
ATOM 690 O O . ASN A 1 83 ? 1.994 4.872 14.870 1.00 88.31 83 ASN A O 1
ATOM 694 N N . SER A 1 84 ? -0.195 5.319 14.708 1.00 90.38 84 SER A N 1
ATOM 695 C CA . SER A 1 84 ? -0.616 4.216 15.568 1.00 90.38 84 SER A CA 1
ATOM 696 C C . SER A 1 84 ? -0.580 2.897 14.804 1.00 90.38 84 SER A C 1
ATOM 698 O O . SER A 1 84 ? -1.200 2.762 13.747 1.00 90.38 84 SER A O 1
ATOM 700 N N . THR A 1 85 ? 0.110 1.898 15.348 1.00 90.50 85 THR A N 1
ATOM 701 C CA . THR A 1 85 ? 0.015 0.519 14.852 1.00 90.50 85 THR A CA 1
ATOM 702 C C . THR A 1 85 ? -1.415 0.001 15.021 1.00 90.50 85 THR A C 1
ATOM 704 O O . THR A 1 85 ? -2.132 0.437 15.920 1.00 90.50 85 THR A O 1
ATOM 707 N N . TRP A 1 86 ? -1.844 -0.881 14.119 1.00 92.69 86 TRP A N 1
ATOM 708 C CA . TRP A 1 86 ? -3.142 -1.537 14.232 1.00 92.69 86 TRP A CA 1
ATOM 709 C C . TRP A 1 86 ? -3.122 -2.573 15.353 1.00 92.69 86 TRP A C 1
ATOM 711 O O . TRP A 1 86 ? -2.285 -3.474 15.333 1.00 92.69 86 TRP A O 1
ATOM 721 N N . ASP A 1 87 ? -4.069 -2.469 16.276 1.00 91.38 87 ASP A N 1
ATOM 722 C CA . ASP A 1 87 ? -4.320 -3.469 17.305 1.00 91.38 87 ASP A CA 1
ATOM 723 C C . ASP A 1 87 ? -5.557 -4.304 16.923 1.00 91.38 87 ASP A C 1
ATOM 725 O O . ASP A 1 87 ? -6.654 -3.746 16.796 1.00 91.38 87 ASP A O 1
ATOM 729 N N . PRO A 1 88 ? -5.411 -5.628 16.718 1.00 86.56 88 PRO A N 1
ATOM 730 C CA . PRO A 1 88 ? -6.529 -6.501 16.378 1.00 86.56 88 PRO A CA 1
ATOM 731 C C . PRO A 1 88 ? -7.519 -6.706 17.532 1.00 86.56 88 PRO A C 1
ATOM 733 O O . PRO A 1 88 ? -8.670 -7.025 17.253 1.00 86.56 88 PRO A O 1
ATOM 736 N N . VAL A 1 89 ? -7.110 -6.524 18.794 1.00 88.44 89 VAL A N 1
ATOM 737 C CA . VAL A 1 89 ? -7.977 -6.746 19.964 1.00 88.44 89 VAL A CA 1
ATOM 738 C C . VAL A 1 89 ? -8.918 -5.565 20.153 1.00 88.44 89 VAL A C 1
ATOM 740 O O . VAL A 1 89 ? -10.127 -5.736 20.274 1.00 88.44 89 VAL A O 1
ATOM 743 N N . THR A 1 90 ? -8.375 -4.348 20.142 1.00 87.50 90 THR A N 1
ATOM 744 C CA . THR A 1 90 ? -9.181 -3.131 20.309 1.00 87.50 90 THR A CA 1
ATOM 745 C C . THR A 1 90 ? -9.755 -2.594 18.997 1.00 87.50 90 THR A C 1
ATOM 747 O O . THR A 1 90 ? -10.523 -1.632 19.031 1.00 87.50 90 THR A O 1
ATOM 750 N N . VAL A 1 91 ? -9.399 -3.201 17.854 1.00 87.25 91 VAL A N 1
ATOM 751 C CA . VAL A 1 91 ? -9.819 -2.814 16.491 1.00 87.25 91 VAL A CA 1
ATOM 752 C C . VAL A 1 91 ? -9.556 -1.322 16.246 1.00 87.25 91 VAL A C 1
ATOM 754 O O . VAL A 1 91 ? -10.398 -0.561 15.767 1.00 87.25 91 VAL A O 1
ATOM 757 N N . ARG A 1 92 ? -8.372 -0.863 16.662 1.00 88.06 92 ARG A N 1
ATOM 758 C CA . ARG A 1 92 ? -7.982 0.552 16.655 1.00 88.06 92 ARG A CA 1
ATOM 759 C C . ARG A 1 92 ? -6.589 0.734 16.071 1.00 88.06 92 ARG A C 1
ATOM 761 O O . ARG A 1 92 ? -5.732 -0.137 16.154 1.00 88.06 92 ARG A O 1
ATOM 768 N N . GLY A 1 93 ? -6.352 1.925 15.523 1.00 91.56 93 GLY A N 1
ATOM 769 C CA . GLY A 1 93 ? -5.065 2.325 14.950 1.00 91.56 93 GLY A CA 1
ATOM 770 C C . GLY A 1 93 ? -5.148 2.521 13.441 1.00 91.56 93 GLY A C 1
ATOM 771 O O . GLY A 1 93 ? -6.230 2.739 12.901 1.00 91.56 93 GLY A O 1
ATOM 772 N N . ASN A 1 94 ? -4.005 2.483 12.759 1.00 93.56 94 ASN A N 1
ATOM 773 C CA . ASN A 1 94 ? -3.948 2.604 11.306 1.00 93.56 94 ASN A CA 1
ATOM 774 C C . ASN A 1 94 ? -4.080 1.221 10.643 1.00 93.56 94 ASN A C 1
ATOM 776 O O . ASN A 1 94 ? -3.125 0.441 10.713 1.00 93.56 94 ASN A O 1
ATOM 780 N N . PRO A 1 95 ? -5.186 0.918 9.938 1.00 93.88 95 PRO A N 1
ATOM 781 C CA . PRO A 1 95 ? -5.428 -0.409 9.363 1.00 93.88 95 PRO A CA 1
ATOM 782 C C . PRO A 1 95 ? -4.367 -0.818 8.332 1.00 93.88 95 PRO A C 1
ATOM 784 O O . PRO A 1 95 ? -4.047 -2.002 8.196 1.00 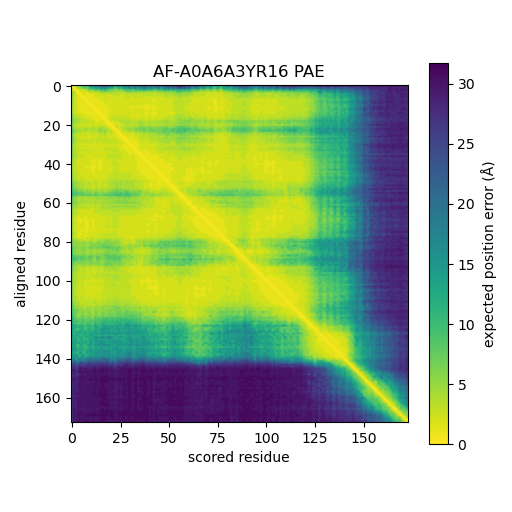93.88 95 PRO A O 1
ATOM 787 N N . THR A 1 96 ? -3.732 0.153 7.665 1.00 94.12 96 THR A N 1
ATOM 788 C CA . THR A 1 96 ? -2.636 -0.109 6.718 1.00 94.12 96 THR A CA 1
ATOM 789 C C . THR A 1 96 ? -1.378 -0.652 7.400 1.00 94.12 96 THR A C 1
ATOM 791 O O . THR A 1 96 ? -0.570 -1.314 6.752 1.00 94.12 96 THR A O 1
ATOM 794 N N . ARG A 1 97 ? -1.194 -0.410 8.705 1.00 93.19 97 ARG A N 1
ATOM 795 C CA . ARG A 1 97 ? -0.036 -0.878 9.488 1.00 93.19 97 ARG A CA 1
ATOM 796 C C . ARG A 1 97 ? -0.238 -2.266 10.101 1.00 93.19 97 ARG A C 1
ATOM 798 O O . ARG A 1 97 ? 0.641 -2.720 10.823 1.00 93.19 97 ARG A O 1
ATOM 805 N N . SER A 1 98 ? -1.355 -2.930 9.817 1.00 95.44 98 SER A N 1
ATOM 806 C CA . SER A 1 98 ? -1.644 -4.277 10.309 1.00 95.44 98 SER A CA 1
ATOM 807 C C . SER A 1 98 ? -0.710 -5.346 9.735 1.00 95.44 98 SER A C 1
ATOM 809 O O . SER A 1 98 ? -0.214 -5.256 8.604 1.00 95.44 98 SER A O 1
ATOM 811 N N . ASP A 1 99 ? -0.511 -6.415 10.505 1.00 94.56 99 ASP A N 1
ATOM 812 C CA . ASP A 1 99 ? 0.291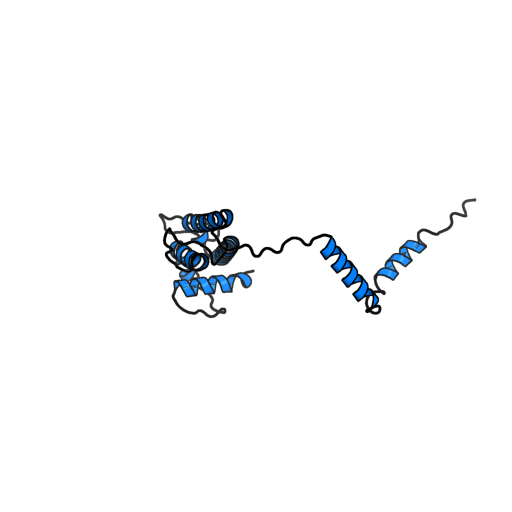 -7.560 10.072 1.00 94.56 99 ASP A CA 1
ATOM 813 C C . ASP A 1 99 ? -0.316 -8.294 8.880 1.00 94.56 99 ASP A C 1
ATOM 815 O O . ASP A 1 99 ? 0.432 -8.793 8.043 1.00 94.56 99 ASP A O 1
ATOM 819 N N . ALA A 1 100 ? -1.646 -8.338 8.767 1.00 95.19 100 ALA A N 1
ATOM 820 C CA . ALA A 1 100 ? -2.339 -8.982 7.652 1.00 95.19 100 ALA A CA 1
ATOM 821 C C . ALA A 1 100 ? -1.954 -8.339 6.307 1.00 95.19 100 ALA A C 1
ATOM 823 O O . ALA A 1 100 ? -1.464 -9.025 5.407 1.00 95.19 100 ALA A O 1
ATOM 824 N N . VAL A 1 101 ? -2.052 -7.008 6.216 1.00 96.25 101 VAL A N 1
ATOM 825 C CA . VAL A 1 101 ? -1.667 -6.243 5.018 1.00 96.25 101 VAL A CA 1
ATOM 826 C C . VAL A 1 101 ? -0.173 -6.416 4.719 1.00 96.25 101 VAL A C 1
ATOM 828 O O . VAL A 1 101 ? 0.227 -6.640 3.576 1.00 96.25 101 VAL A O 1
ATOM 831 N N . ASN A 1 102 ? 0.680 -6.378 5.748 1.00 96.06 102 ASN A N 1
ATOM 832 C CA . ASN A 1 102 ? 2.121 -6.593 5.585 1.00 96.06 102 ASN A CA 1
ATOM 833 C C . ASN A 1 102 ? 2.454 -8.006 5.079 1.00 96.06 102 ASN A C 1
ATOM 835 O O . ASN A 1 102 ? 3.319 -8.165 4.214 1.00 96.06 102 ASN A O 1
ATOM 839 N N . LYS A 1 103 ? 1.790 -9.038 5.610 1.00 96.69 103 LYS A N 1
ATOM 840 C CA . LYS A 1 103 ? 1.959 -10.437 5.194 1.00 96.69 103 LYS A CA 1
ATOM 841 C C . LYS A 1 103 ? 1.517 -10.639 3.746 1.00 96.69 103 LYS A C 1
ATOM 843 O O . LYS A 1 103 ? 2.227 -11.326 3.014 1.00 96.69 103 LYS A O 1
ATOM 848 N N . LEU A 1 104 ? 0.430 -9.999 3.309 1.00 96.38 104 LEU A N 1
ATOM 849 C CA . LEU A 1 104 ? -0.029 -10.032 1.915 1.00 96.38 104 LEU A CA 1
ATOM 850 C C . LEU A 1 104 ? 1.047 -9.492 0.967 1.00 96.38 104 LEU A C 1
ATOM 852 O O . LEU A 1 104 ? 1.463 -10.195 0.045 1.00 96.38 104 LEU A O 1
ATOM 856 N N . ILE A 1 105 ? 1.573 -8.291 1.228 1.00 96.75 105 ILE A N 1
ATOM 857 C CA . ILE A 1 105 ? 2.622 -7.689 0.387 1.00 96.75 105 ILE A CA 1
ATOM 858 C C . ILE A 1 105 ? 3.879 -8.573 0.366 1.00 96.75 105 ILE A C 1
ATOM 860 O O . ILE A 1 105 ? 4.457 -8.810 -0.697 1.00 96.75 105 ILE A O 1
ATOM 864 N N . LYS A 1 106 ? 4.277 -9.134 1.518 1.00 97.38 106 LYS A N 1
ATOM 865 C CA . LYS A 1 106 ? 5.391 -10.096 1.603 1.00 97.38 106 LYS A CA 1
ATOM 866 C C . LYS A 1 106 ? 5.127 -11.362 0.777 1.00 97.38 106 LYS A C 1
ATOM 868 O O . LYS A 1 106 ? 6.048 -11.843 0.116 1.00 97.38 106 LYS A O 1
ATOM 873 N N . LYS A 1 107 ? 3.897 -11.892 0.777 1.00 96.00 107 LYS A N 1
ATOM 874 C CA . LYS A 1 107 ? 3.490 -13.057 -0.031 1.00 96.00 107 LYS A CA 1
ATOM 875 C C . LYS A 1 107 ? 3.622 -12.755 -1.525 1.00 96.00 107 LYS A C 1
ATOM 877 O O . LYS A 1 107 ? 4.247 -13.535 -2.237 1.00 96.00 107 LYS A O 1
ATOM 882 N N . VAL A 1 108 ? 3.130 -11.602 -1.982 1.00 96.31 108 VAL A N 1
ATOM 883 C CA . VAL A 1 108 ? 3.275 -11.166 -3.385 1.00 96.31 108 VAL A CA 1
ATOM 884 C C . VAL A 1 108 ? 4.750 -11.039 -3.766 1.00 96.31 108 VAL A C 1
ATOM 886 O O . VAL A 1 108 ? 5.185 -11.633 -4.751 1.00 96.31 108 VAL A O 1
ATOM 889 N N . LYS A 1 109 ? 5.559 -10.378 -2.929 1.00 96.69 109 LYS A N 1
ATOM 890 C CA . LYS A 1 109 ? 7.009 -10.248 -3.142 1.00 96.69 109 LYS A CA 1
ATOM 891 C C . LYS A 1 109 ? 7.706 -11.610 -3.260 1.00 96.69 109 LYS A C 1
ATOM 893 O O . LYS A 1 109 ? 8.591 -11.779 -4.094 1.00 96.69 109 LYS A O 1
ATOM 898 N N . LYS A 1 110 ? 7.289 -12.602 -2.467 1.00 96.50 110 LYS A N 1
ATOM 899 C CA . LYS A 1 110 ? 7.815 -13.975 -2.527 1.00 96.50 110 LYS A CA 1
ATOM 900 C C . LYS A 1 110 ? 7.533 -14.646 -3.876 1.00 96.50 110 LYS A C 1
ATOM 902 O O . LYS A 1 110 ? 8.430 -15.286 -4.420 1.00 96.50 110 LYS A O 1
ATOM 907 N N . PHE A 1 111 ? 6.328 -14.488 -4.426 1.00 94.81 111 PHE A N 1
ATOM 908 C CA . PHE A 1 111 ? 5.990 -15.013 -5.756 1.00 94.81 111 PHE A CA 1
ATOM 909 C C . PHE A 1 111 ? 6.769 -14.321 -6.873 1.00 94.81 111 PHE A C 1
ATOM 911 O O . PHE A 1 111 ? 7.232 -14.984 -7.798 1.00 94.81 111 PHE A O 1
ATOM 918 N N . GLU A 1 112 ? 6.988 -13.011 -6.771 1.00 94.88 112 GLU A N 1
ATOM 919 C CA . GLU A 1 112 ? 7.821 -12.293 -7.739 1.00 94.88 112 GLU A CA 1
ATOM 920 C C . GLU A 1 112 ? 9.264 -12.799 -7.766 1.00 94.88 112 GLU A C 1
ATOM 922 O O . GLU A 1 112 ? 9.807 -13.028 -8.845 1.00 94.88 112 GLU A O 1
ATOM 927 N N . VAL A 1 113 ? 9.874 -13.020 -6.595 1.00 94.75 113 VAL A N 1
ATOM 928 C CA . VAL A 1 113 ? 11.240 -13.567 -6.493 1.00 94.75 113 VAL A CA 1
ATOM 929 C C . VAL A 1 113 ? 11.324 -14.963 -7.115 1.00 94.75 113 VAL A C 1
ATOM 931 O O . VAL A 1 113 ? 12.305 -15.282 -7.781 1.00 94.75 113 VAL A O 1
ATOM 934 N N . ARG A 1 114 ? 10.270 -15.774 -6.968 1.00 94.56 114 ARG A N 1
ATOM 935 C CA . ARG A 1 114 ? 10.148 -17.104 -7.590 1.00 94.56 114 ARG A CA 1
ATOM 936 C C . ARG A 1 114 ? 9.835 -17.068 -9.087 1.00 94.56 114 ARG A C 1
ATOM 938 O O . ARG A 1 114 ? 9.756 -18.122 -9.701 1.00 94.56 114 ARG A O 1
ATOM 945 N N . ARG A 1 115 ? 9.670 -15.877 -9.679 1.00 91.44 115 ARG A N 1
ATOM 946 C CA . ARG A 1 115 ? 9.244 -15.674 -11.078 1.00 91.44 115 ARG A CA 1
ATOM 947 C C . ARG A 1 115 ? 7.844 -16.228 -11.388 1.00 91.44 115 ARG A C 1
ATOM 949 O O . ARG A 1 115 ? 7.505 -16.427 -12.547 1.00 91.44 115 ARG A O 1
ATOM 956 N N . GLU A 1 116 ? 7.026 -16.410 -10.354 1.00 92.69 116 GLU A N 1
ATOM 957 C CA . GLU A 1 116 ? 5.621 -16.840 -10.431 1.00 92.69 116 GLU A CA 1
ATOM 958 C C . GLU A 1 116 ? 4.637 -15.663 -10.268 1.00 92.69 116 GLU A C 1
ATOM 960 O O . GLU A 1 116 ? 3.426 -15.838 -10.372 1.00 92.69 116 GLU A O 1
ATOM 965 N N . GLY A 1 117 ? 5.143 -14.467 -9.954 1.00 92.62 117 GLY A N 1
ATOM 966 C CA . GLY A 1 117 ? 4.356 -13.238 -9.825 1.00 92.62 117 GLY A CA 1
ATOM 967 C C . GLY A 1 117 ? 4.379 -12.363 -11.082 1.00 92.62 117 GLY A C 1
ATOM 968 O O . GLY A 1 117 ? 4.914 -12.734 -12.127 1.00 92.62 117 GLY A O 1
ATOM 969 N N . SER A 1 118 ? 3.828 -11.154 -10.967 1.00 91.56 118 SER A N 1
ATOM 970 C CA . SER A 1 118 ? 3.820 -10.164 -12.053 1.00 91.56 118 SER A CA 1
ATOM 971 C C . SER A 1 118 ? 5.230 -9.871 -12.594 1.00 91.56 118 SER A C 1
ATOM 973 O O . SER A 1 118 ? 6.155 -9.540 -11.846 1.00 91.56 118 SER A O 1
ATOM 975 N N . LYS A 1 119 ? 5.375 -9.898 -13.927 1.00 89.19 119 LYS A N 1
ATOM 976 C CA . LYS A 1 119 ? 6.647 -9.646 -14.627 1.00 89.19 119 LYS A CA 1
ATOM 977 C C . LYS A 1 119 ? 7.196 -8.243 -14.347 1.00 89.19 119 LYS A C 1
ATOM 979 O O . LYS A 1 119 ? 6.450 -7.270 -14.206 1.00 89.19 119 LYS A O 1
ATOM 984 N N . SER A 1 120 ? 8.525 -8.132 -14.320 1.00 87.75 120 SER A N 1
ATOM 985 C CA . SER A 1 120 ? 9.204 -6.841 -14.217 1.00 87.75 120 SER A CA 1
ATOM 986 C C . SER A 1 120 ? 9.091 -6.048 -15.515 1.00 87.75 120 SER A C 1
ATOM 988 O O . SER A 1 120 ? 9.388 -6.571 -16.582 1.00 87.75 120 SER A O 1
ATOM 990 N N . LYS A 1 121 ? 8.702 -4.773 -15.404 1.00 86.62 121 LYS A N 1
ATOM 991 C CA . LYS A 1 121 ? 8.741 -3.779 -16.492 1.00 86.62 121 LYS A CA 1
ATOM 992 C C . LYS A 1 121 ? 9.904 -2.788 -16.333 1.00 86.62 121 LYS A C 1
ATOM 994 O O . LYS A 1 121 ? 9.870 -1.702 -16.902 1.00 86.62 121 LYS A O 1
ATOM 999 N N . ALA A 1 122 ? 10.893 -3.114 -15.496 1.00 84.25 122 ALA A N 1
ATOM 1000 C CA . ALA A 1 122 ? 12.069 -2.269 -15.324 1.00 84.25 122 ALA A CA 1
ATOM 1001 C C . ALA A 1 122 ? 12.823 -2.169 -16.655 1.00 84.25 122 ALA A C 1
ATOM 1003 O O . ALA A 1 122 ? 13.076 -3.188 -17.299 1.00 84.25 122 ALA A O 1
ATOM 1004 N N . ARG A 1 123 ? 13.164 -0.945 -17.066 1.00 85.19 123 ARG A N 1
ATOM 1005 C CA . ARG A 1 123 ? 14.031 -0.744 -18.228 1.00 85.19 123 ARG A CA 1
ATOM 1006 C C . ARG A 1 123 ? 15.422 -1.262 -17.870 1.00 85.19 123 ARG A C 1
ATOM 1008 O O . ARG A 1 123 ? 15.886 -1.025 -16.752 1.00 85.19 123 ARG A O 1
ATOM 1015 N N . ARG A 1 124 ? 16.061 -1.981 -18.795 1.00 87.19 124 ARG A N 1
ATOM 1016 C CA . ARG A 1 124 ? 17.475 -2.335 -18.640 1.00 87.19 124 ARG A CA 1
ATOM 1017 C C . ARG A 1 124 ? 18.330 -1.070 -18.680 1.00 87.19 124 ARG A C 1
ATOM 1019 O O . ARG A 1 124 ? 17.889 -0.046 -19.205 1.00 87.19 124 ARG A O 1
ATOM 1026 N N . ALA A 1 125 ? 19.530 -1.150 -18.117 1.00 87.62 125 ALA A N 1
ATOM 1027 C CA . ALA A 1 125 ? 20.516 -0.099 -18.305 1.00 87.62 125 ALA A CA 1
ATOM 1028 C C . ALA A 1 125 ? 20.842 0.036 -19.801 1.00 87.62 125 ALA A C 1
ATOM 1030 O O . ALA A 1 125 ? 20.829 -0.963 -20.531 1.00 87.62 125 ALA A O 1
ATOM 1031 N N . SER A 1 126 ? 21.100 1.268 -20.238 1.00 85.31 126 SER A N 1
ATOM 1032 C CA . SER A 1 126 ? 21.635 1.514 -21.573 1.00 85.31 126 SER A CA 1
ATOM 1033 C C . SER A 1 126 ? 23.024 0.902 -21.668 1.00 85.31 126 SER A C 1
ATOM 1035 O O . SER A 1 126 ? 23.834 1.050 -20.750 1.00 85.31 126 SER A O 1
ATOM 1037 N N . GLU A 1 127 ? 23.292 0.219 -22.770 1.00 93.12 127 GLU A N 1
ATOM 1038 C CA . GLU A 1 127 ? 24.632 -0.275 -23.063 1.00 93.12 127 GLU A CA 1
ATOM 1039 C C . GLU A 1 127 ? 25.506 0.875 -23.577 1.00 93.12 127 GLU A C 1
ATOM 1041 O O . GLU A 1 127 ? 24.999 1.897 -24.051 1.00 93.12 127 GLU A O 1
ATOM 1046 N N . ILE A 1 128 ? 26.831 0.737 -23.453 1.00 91.94 128 ILE A N 1
ATOM 1047 C CA . ILE A 1 128 ? 27.767 1.811 -23.813 1.00 91.94 128 ILE A CA 1
ATOM 1048 C C . ILE A 1 128 ? 27.611 2.224 -25.280 1.00 91.94 128 ILE A C 1
ATOM 1050 O O . ILE A 1 128 ? 27.643 3.411 -25.584 1.00 91.94 128 ILE A O 1
ATOM 1054 N N . GLU A 1 129 ? 27.358 1.272 -26.176 1.00 93.25 129 GLU A N 1
ATOM 1055 C CA . GLU A 1 129 ? 27.160 1.534 -27.603 1.00 93.25 129 GLU A CA 1
ATOM 1056 C C . GLU A 1 129 ? 25.908 2.378 -27.855 1.00 93.25 129 GLU A C 1
ATOM 1058 O O . GLU A 1 129 ? 25.974 3.388 -28.551 1.00 93.25 129 GLU A O 1
ATOM 1063 N N . GLU A 1 130 ? 24.789 2.036 -27.212 1.00 93.44 130 GLU A N 1
ATOM 1064 C CA . GLU A 1 130 ? 23.539 2.798 -27.310 1.00 93.44 130 GLU A CA 1
ATOM 1065 C C . GLU A 1 130 ? 23.706 4.218 -26.772 1.00 93.44 130 GLU A C 1
ATOM 1067 O O . GLU A 1 130 ? 23.192 5.183 -27.344 1.00 93.44 130 GLU A O 1
ATOM 1072 N N . PHE A 1 131 ? 24.448 4.354 -25.672 1.00 93.88 131 PHE A N 1
ATOM 1073 C CA . PHE A 1 131 ? 24.775 5.648 -25.097 1.00 93.88 131 PHE A CA 1
ATOM 1074 C C . PHE A 1 131 ? 25.654 6.479 -26.043 1.00 93.88 131 PHE A C 1
ATOM 1076 O O . PHE A 1 131 ? 25.381 7.660 -26.254 1.00 93.88 131 PHE A O 1
ATOM 1083 N N . MET A 1 132 ? 26.656 5.868 -26.678 1.00 93.94 132 MET A N 1
ATOM 1084 C CA . MET A 1 132 ? 27.513 6.537 -27.661 1.00 93.94 132 MET A CA 1
ATOM 1085 C C . MET A 1 132 ? 26.736 6.956 -28.912 1.00 93.94 132 MET A C 1
ATOM 1087 O O . MET A 1 132 ? 26.896 8.085 -29.378 1.00 93.94 132 MET A O 1
ATOM 1091 N N . SER A 1 133 ? 25.844 6.106 -29.430 1.00 92.75 133 SER A N 1
ATOM 1092 C CA . SER A 1 133 ? 24.949 6.469 -30.535 1.00 92.75 133 SER A CA 1
ATOM 1093 C C . SER A 1 133 ? 24.052 7.653 -30.172 1.00 92.75 133 SER A C 1
ATOM 1095 O O . SER A 1 133 ? 23.881 8.561 -30.985 1.00 92.75 133 SER A O 1
ATOM 1097 N N . LEU A 1 134 ? 23.530 7.692 -28.941 1.00 92.06 134 LEU A N 1
ATOM 1098 C CA . LEU A 1 134 ? 22.743 8.820 -28.448 1.00 92.06 134 LEU A CA 1
ATOM 1099 C C . LEU A 1 134 ? 23.572 10.114 -28.403 1.00 92.06 134 LEU A C 1
ATOM 1101 O O . LEU A 1 134 ? 23.096 11.153 -28.856 1.00 92.06 134 LEU A O 1
ATOM 1105 N N . LEU A 1 135 ? 24.813 10.064 -27.910 1.00 91.75 135 LEU A N 1
ATOM 1106 C CA . LEU A 1 135 ? 25.702 11.232 -27.870 1.00 91.75 135 LEU A CA 1
ATOM 1107 C C . LEU A 1 135 ? 26.022 11.767 -29.270 1.00 91.75 135 LEU A C 1
ATOM 1109 O O . LEU A 1 135 ? 26.003 12.980 -29.487 1.00 91.75 135 LEU A O 1
ATOM 1113 N N . LEU A 1 136 ? 26.285 10.878 -30.228 1.00 91.31 136 LEU A N 1
ATOM 1114 C CA . LEU A 1 136 ? 26.524 11.261 -31.619 1.00 91.31 136 LEU A CA 1
ATOM 1115 C C . LEU A 1 136 ? 25.282 11.902 -32.247 1.00 91.31 136 LEU A C 1
ATOM 1117 O O . LEU A 1 136 ? 25.407 12.923 -32.923 1.00 91.31 136 LEU A O 1
ATOM 1121 N N . LEU A 1 137 ? 24.092 11.356 -31.978 1.00 89.25 137 LEU A N 1
ATOM 1122 C CA . LEU A 1 137 ? 22.823 11.923 -32.433 1.00 89.25 137 LEU A CA 1
ATOM 1123 C C . LEU A 1 137 ? 22.611 13.337 -31.875 1.00 89.25 137 LEU A C 1
ATOM 1125 O O . LEU A 1 137 ? 22.298 14.253 -32.633 1.00 89.25 137 LEU A O 1
ATOM 1129 N N . VAL A 1 138 ? 22.825 13.531 -30.569 1.00 89.94 138 VAL A N 1
ATOM 1130 C CA . VAL A 1 138 ? 22.704 14.846 -29.919 1.00 89.94 138 VAL A CA 1
ATOM 1131 C C . VAL A 1 138 ? 23.702 15.831 -30.526 1.00 89.94 138 VAL A C 1
ATOM 1133 O O . VAL A 1 138 ? 23.309 16.924 -30.918 1.00 89.94 138 VAL A O 1
ATOM 1136 N N . ARG A 1 139 ? 24.970 15.444 -30.699 1.00 86.62 139 ARG A N 1
ATOM 1137 C CA . ARG A 1 139 ? 25.985 16.307 -31.324 1.00 86.62 139 ARG A CA 1
ATOM 1138 C C . ARG A 1 139 ? 25.616 16.697 -32.758 1.00 86.62 139 ARG A C 1
ATOM 1140 O O . ARG A 1 139 ? 25.787 17.850 -33.139 1.00 86.62 139 ARG A O 1
ATOM 1147 N N . ALA A 1 140 ? 25.098 15.755 -33.544 1.00 84.44 140 ALA A N 1
ATOM 1148 C CA . ALA A 1 140 ? 24.678 15.999 -34.922 1.00 84.44 140 ALA A CA 1
ATOM 1149 C C . ALA A 1 140 ? 23.410 16.863 -35.031 1.00 84.44 140 ALA A C 1
ATOM 1151 O O . ALA A 1 140 ? 23.216 17.522 -36.051 1.00 84.44 140 ALA A O 1
ATOM 1152 N N . HIS A 1 141 ? 22.548 16.850 -34.012 1.00 77.81 141 HIS A N 1
ATOM 1153 C CA . HIS A 1 141 ? 21.402 17.753 -33.900 1.00 77.81 141 HIS A CA 1
ATOM 1154 C C . HIS A 1 141 ? 21.855 19.165 -33.514 1.00 77.81 141 HIS A C 1
ATOM 1156 O O . HIS A 1 141 ? 21.429 20.143 -34.116 1.00 77.81 141 HIS A O 1
ATOM 1162 N N . TRP A 1 142 ? 22.780 19.276 -32.559 1.00 70.56 142 TRP A N 1
ATOM 1163 C CA . TRP A 1 142 ? 23.332 20.562 -32.126 1.00 70.56 142 TRP A CA 1
ATOM 1164 C C . TRP A 1 142 ? 24.152 21.260 -33.214 1.00 70.56 142 TRP A C 1
ATOM 1166 O O . TRP A 1 142 ? 24.082 22.474 -33.323 1.00 70.56 142 TRP A O 1
ATOM 1176 N N . GLY A 1 143 ? 24.852 20.515 -34.075 1.00 61.72 143 GLY A N 1
ATOM 1177 C CA . GLY A 1 143 ? 25.534 21.087 -35.242 1.00 61.72 143 GLY A CA 1
ATOM 1178 C C . GLY A 1 143 ? 24.603 21.590 -36.357 1.00 61.72 143 GLY A C 1
ATOM 1179 O O . GLY A 1 143 ? 25.100 22.131 -37.341 1.00 61.72 143 GLY A O 1
ATOM 1180 N N . ARG A 1 144 ? 23.279 21.386 -36.249 1.00 58.69 144 ARG A N 1
ATOM 1181 C CA . ARG A 1 144 ? 22.274 21.915 -37.195 1.00 58.69 144 ARG A CA 1
ATOM 1182 C C . ARG A 1 144 ? 21.519 23.134 -36.654 1.00 58.69 144 ARG A C 1
ATOM 1184 O O . ARG A 1 144 ? 21.119 23.970 -37.456 1.00 58.69 144 ARG A O 1
ATOM 1191 N N . ASP A 1 145 ? 21.382 23.261 -35.333 1.00 55.66 145 ASP A N 1
ATOM 1192 C CA . ASP A 1 145 ? 20.634 24.337 -34.658 1.00 55.66 145 ASP A CA 1
ATOM 1193 C C . ASP A 1 145 ? 21.570 25.394 -34.036 1.00 55.66 145 ASP A C 1
ATOM 1195 O O . ASP A 1 145 ? 21.473 25.749 -32.858 1.00 55.66 145 ASP A O 1
ATOM 1199 N N . ASP A 1 146 ? 22.508 25.902 -34.832 1.00 55.09 146 ASP A N 1
ATOM 1200 C CA . ASP A 1 146 ? 23.643 26.717 -34.376 1.00 55.09 146 ASP A CA 1
ATOM 1201 C C . ASP A 1 146 ? 23.296 28.195 -34.057 1.00 55.09 146 ASP A C 1
ATOM 1203 O O . ASP A 1 146 ? 24.127 29.087 -34.216 1.00 55.09 146 ASP A O 1
ATOM 1207 N N . THR A 1 147 ? 22.071 28.511 -33.612 1.00 53.75 147 THR A N 1
ATOM 1208 C CA . THR A 1 147 ? 21.639 29.917 -33.423 1.00 53.75 147 THR A CA 1
ATOM 1209 C C . THR A 1 147 ? 21.136 30.326 -32.039 1.00 53.75 147 THR A C 1
ATOM 1211 O O . THR A 1 147 ? 20.933 31.520 -31.840 1.00 53.75 147 THR A O 1
ATOM 1214 N N . ALA A 1 148 ? 20.996 29.443 -31.041 1.00 52.91 148 ALA A N 1
ATOM 1215 C CA . ALA A 1 148 ? 20.346 29.857 -29.781 1.00 52.91 148 ALA A CA 1
ATOM 1216 C C . ALA A 1 148 ? 21.229 29.933 -28.517 1.00 52.91 148 ALA A C 1
ATOM 1218 O O . ALA A 1 148 ? 20.903 30.706 -27.619 1.00 52.91 148 ALA A O 1
ATOM 1219 N N . TYR A 1 149 ? 22.344 29.197 -28.406 1.00 52.06 149 TYR A N 1
ATOM 1220 C CA . TYR A 1 149 ? 23.050 29.074 -27.109 1.00 52.06 149 TYR A CA 1
ATOM 1221 C C . TYR A 1 149 ? 24.549 29.415 -27.105 1.00 52.06 149 TYR A C 1
ATOM 1223 O O . TYR A 1 149 ? 25.196 29.326 -26.061 1.00 52.06 149 TYR A O 1
ATOM 1231 N N . MET A 1 150 ? 25.100 29.926 -28.210 1.00 46.91 150 MET A N 1
ATOM 1232 C CA . MET A 1 150 ? 26.502 30.381 -28.281 1.00 46.91 150 MET A CA 1
ATOM 1233 C C . MET A 1 150 ? 26.770 31.751 -27.624 1.00 46.91 150 MET A C 1
ATOM 1235 O O . MET A 1 150 ? 27.883 32.267 -27.717 1.00 46.91 150 MET A O 1
ATOM 1239 N N . VAL A 1 151 ? 25.791 32.337 -26.923 1.00 49.34 151 VAL A N 1
ATOM 1240 C CA . VAL A 1 151 ? 25.967 33.610 -26.195 1.00 49.34 151 VAL A CA 1
ATOM 1241 C C . VAL A 1 151 ? 26.401 33.392 -24.733 1.00 49.34 151 VAL A C 1
ATOM 1243 O O . VAL A 1 151 ? 27.106 34.227 -24.181 1.00 49.34 151 VAL A O 1
ATOM 1246 N N . GLY A 1 152 ? 26.078 32.251 -24.108 1.00 47.22 152 GLY A N 1
ATOM 1247 C CA . GLY A 1 152 ? 26.299 32.059 -22.662 1.00 47.22 152 GLY A CA 1
ATOM 1248 C C . GLY A 1 152 ? 27.689 31.557 -22.244 1.00 47.22 152 GLY A C 1
ATOM 1249 O O . GLY A 1 152 ? 28.182 31.926 -21.184 1.00 47.22 152 GLY A O 1
ATOM 1250 N N . ILE A 1 153 ? 28.348 30.722 -23.055 1.00 45.91 153 ILE A N 1
ATOM 1251 C CA . ILE A 1 153 ? 29.633 30.094 -22.668 1.00 45.91 153 ILE A CA 1
ATOM 1252 C C . ILE A 1 153 ? 30.840 30.886 -23.193 1.00 45.91 153 ILE A C 1
ATOM 1254 O O . ILE A 1 153 ? 31.917 30.862 -22.597 1.00 45.91 153 ILE A O 1
ATOM 1258 N N . ARG A 1 154 ? 30.658 31.662 -24.269 1.00 42.28 154 ARG A N 1
ATOM 1259 C CA . ARG A 1 154 ? 31.728 32.487 -24.848 1.00 42.28 154 ARG A CA 1
ATOM 1260 C C . ARG A 1 154 ? 32.145 33.637 -23.922 1.00 42.28 154 ARG A C 1
ATOM 1262 O O . ARG A 1 154 ? 33.311 34.024 -23.923 1.00 42.28 154 ARG A O 1
ATOM 1269 N N . GLN A 1 155 ? 31.227 34.136 -23.093 1.00 43.50 155 GLN A N 1
ATOM 1270 C CA . GLN A 1 155 ? 31.499 35.247 -22.178 1.00 43.50 155 GLN A CA 1
ATOM 1271 C C . GLN A 1 155 ? 32.387 34.819 -20.994 1.00 43.50 155 GLN A C 1
ATOM 1273 O O . GLN A 1 155 ? 33.328 35.527 -20.654 1.00 43.50 155 GLN A O 1
ATOM 1278 N N . LEU A 1 156 ? 32.200 33.601 -20.470 1.00 44.09 156 LEU A N 1
ATOM 1279 C CA . LEU A 1 156 ? 32.998 33.070 -19.354 1.00 44.09 156 LEU A CA 1
ATOM 1280 C C . LEU A 1 156 ? 34.433 32.678 -19.753 1.00 44.09 156 LEU A C 1
ATOM 1282 O O . LEU A 1 156 ? 35.354 32.805 -18.951 1.00 44.09 156 LEU A O 1
ATOM 1286 N N . PHE A 1 157 ? 34.654 32.239 -20.997 1.00 47.47 157 PHE A N 1
ATOM 1287 C CA . PHE A 1 157 ? 36.004 31.899 -21.475 1.00 47.47 157 PHE A CA 1
ATOM 1288 C C . PHE A 1 157 ? 36.843 33.118 -21.882 1.00 47.47 157 PHE A C 1
ATOM 1290 O O . PHE A 1 157 ? 38.072 33.045 -21.856 1.00 47.47 157 PHE A O 1
ATOM 1297 N N . THR A 1 158 ? 36.209 34.244 -22.224 1.00 48.16 158 THR A N 1
ATOM 1298 C CA . THR A 1 158 ? 36.946 35.466 -22.587 1.00 48.16 158 THR A CA 1
ATOM 1299 C C . THR A 1 158 ? 37.523 36.151 -21.343 1.00 48.16 158 THR A C 1
ATOM 1301 O O . THR A 1 158 ? 38.656 36.621 -21.381 1.00 48.16 158 THR A O 1
ATOM 1304 N N . GLU A 1 159 ? 36.816 36.121 -20.207 1.00 43.69 159 GLU A N 1
ATOM 1305 C CA . GLU A 1 159 ? 37.309 36.702 -18.946 1.00 43.69 159 GLU A CA 1
ATOM 1306 C C . GLU A 1 159 ? 38.481 35.913 -18.334 1.00 43.69 159 GLU A C 1
ATOM 1308 O O . GLU A 1 159 ? 39.429 36.514 -17.828 1.00 43.69 159 GLU A O 1
ATOM 1313 N N . TYR A 1 160 ? 38.499 34.581 -18.460 1.00 44.84 160 TYR A N 1
ATOM 1314 C CA . TYR A 1 160 ? 39.608 33.756 -17.954 1.00 44.84 160 TYR A CA 1
ATOM 1315 C C . TYR A 1 160 ? 40.892 33.849 -18.800 1.00 44.84 160 TYR A C 1
ATOM 1317 O O . TYR A 1 160 ? 41.990 33.652 -18.281 1.00 44.84 160 TYR A O 1
ATOM 1325 N N . SER A 1 161 ? 40.781 34.172 -20.093 1.00 43.00 161 SER A N 1
ATOM 1326 C CA . SER A 1 161 ? 41.935 34.281 -21.000 1.00 43.00 161 SER A CA 1
ATOM 1327 C C . SER A 1 161 ? 42.712 35.593 -20.846 1.00 43.00 161 SER A C 1
ATOM 1329 O O . SER A 1 161 ? 43.902 35.630 -21.174 1.00 43.00 161 SER A O 1
ATOM 1331 N N . VAL A 1 162 ? 42.063 36.665 -20.377 1.00 49.97 162 VAL A N 1
ATOM 1332 C CA . VAL A 1 162 ? 42.713 37.971 -20.158 1.00 49.97 162 VAL A CA 1
ATOM 1333 C C . VAL A 1 162 ? 43.556 37.952 -18.878 1.00 49.97 162 VAL A C 1
ATOM 1335 O O . VAL A 1 162 ? 44.635 38.534 -18.852 1.00 49.97 162 VAL A O 1
ATOM 1338 N N . PHE A 1 163 ? 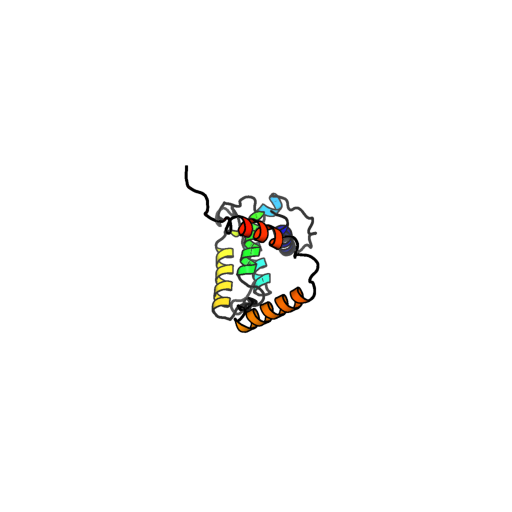43.134 37.211 -17.848 1.00 47.41 163 PHE A N 1
ATOM 1339 C CA . PHE A 1 163 ? 43.862 37.119 -16.575 1.00 47.41 163 PHE A CA 1
ATOM 1340 C C . PHE A 1 163 ? 45.138 36.259 -16.620 1.00 47.41 163 PHE A C 1
ATOM 1342 O O . PHE A 1 163 ? 45.999 36.416 -15.760 1.00 47.41 163 PHE A O 1
ATOM 1349 N N . LEU A 1 164 ? 45.286 35.369 -17.607 1.00 46.66 164 LEU A N 1
ATOM 1350 C CA . LEU A 1 164 ? 46.418 34.431 -17.699 1.00 46.66 164 LEU A CA 1
ATOM 1351 C C . LEU A 1 164 ? 47.553 34.874 -18.639 1.00 46.66 164 LEU A C 1
ATOM 1353 O O . LEU A 1 164 ? 48.591 34.222 -18.657 1.00 46.66 164 LEU A O 1
ATOM 1357 N N . ASN A 1 165 ? 47.390 35.969 -19.393 1.00 48.62 165 ASN A N 1
ATOM 1358 C CA . ASN A 1 165 ? 48.381 36.442 -20.375 1.00 48.62 165 ASN A CA 1
ATOM 1359 C C . ASN A 1 165 ? 48.916 37.860 -20.092 1.00 48.62 165 ASN A C 1
ATOM 1361 O O . ASN A 1 165 ? 49.395 38.527 -21.008 1.00 48.62 165 ASN A O 1
ATOM 1365 N N . ALA A 1 166 ? 48.848 38.340 -18.846 1.00 48.06 166 ALA A N 1
ATOM 1366 C CA . ALA A 1 166 ? 49.544 39.568 -18.467 1.00 48.06 166 ALA A CA 1
ATOM 1367 C C . ALA A 1 166 ? 51.067 39.303 -18.418 1.00 48.06 166 ALA A C 1
ATOM 1369 O O . ALA A 1 166 ? 51.499 38.419 -17.671 1.00 48.06 166 ALA A O 1
ATOM 1370 N N . PRO A 1 167 ? 51.893 40.012 -19.208 1.00 43.94 167 PRO A N 1
ATOM 1371 C CA . PRO A 1 167 ? 53.334 39.803 -19.214 1.00 43.94 167 PRO A CA 1
ATOM 1372 C C . PRO A 1 167 ? 53.969 40.287 -17.903 1.00 43.94 167 PRO A C 1
ATOM 1374 O O . PRO A 1 167 ? 53.738 41.405 -17.448 1.00 43.94 167 PRO A O 1
ATOM 1377 N N . LEU A 1 168 ? 54.808 39.430 -17.319 1.00 50.91 168 LEU A N 1
ATOM 1378 C CA . LEU A 1 168 ? 55.764 39.771 -16.265 1.00 50.91 168 LEU A CA 1
ATOM 1379 C C . LEU A 1 168 ? 56.918 40.587 -16.874 1.00 50.91 168 LEU A C 1
ATOM 1381 O O . LEU A 1 168 ? 57.968 40.035 -17.193 1.00 50.91 168 LEU A O 1
ATOM 1385 N N . SER A 1 169 ? 56.740 41.895 -17.035 1.00 48.94 169 SER A N 1
ATOM 1386 C CA . SER A 1 169 ? 57.863 42.837 -17.097 1.00 48.94 169 SER A CA 1
ATOM 1387 C C . SER A 1 169 ? 57.423 44.199 -16.576 1.00 48.94 169 SER A C 1
ATOM 1389 O O . SER A 1 169 ? 56.712 44.928 -17.259 1.00 48.94 169 SER A O 1
ATOM 1391 N N . ASP A 1 170 ? 57.764 44.469 -15.319 1.00 38.88 170 ASP A N 1
ATOM 1392 C CA . ASP A 1 170 ? 58.502 45.669 -14.905 1.00 38.88 170 ASP A CA 1
ATOM 1393 C C . ASP A 1 170 ? 58.575 45.674 -13.376 1.00 38.88 170 ASP A C 1
ATOM 1395 O O . ASP A 1 170 ? 57.818 46.323 -12.660 1.00 38.88 170 ASP A O 1
ATOM 1399 N N . ALA A 1 171 ? 59.509 44.870 -12.869 1.00 44.97 171 ALA A N 1
ATOM 1400 C CA . ALA A 1 171 ? 60.199 45.192 -11.636 1.00 44.97 171 ALA A CA 1
ATOM 1401 C C . ALA A 1 171 ? 61.502 45.875 -12.054 1.00 44.97 171 ALA A C 1
ATOM 1403 O O . ALA A 1 171 ? 62.273 45.243 -12.770 1.00 44.97 171 ALA A O 1
ATOM 1404 N N . VAL A 1 172 ? 61.717 47.129 -11.640 1.00 41.94 172 VAL A N 1
ATOM 1405 C CA . VAL A 1 172 ? 62.990 47.706 -11.156 1.00 41.94 172 VAL A CA 1
ATOM 1406 C C . VAL A 1 172 ? 62.795 49.218 -10.907 1.00 41.94 172 VAL A C 1
ATOM 1408 O O . VAL A 1 172 ? 62.569 49.976 -11.844 1.00 41.94 172 VAL A O 1
ATOM 1411 N N . VAL A 1 173 ? 62.959 49.566 -9.619 1.00 40.56 173 VAL A N 1
ATOM 1412 C CA . VAL A 1 173 ? 63.111 50.870 -8.919 1.00 40.56 173 VAL A CA 1
ATOM 1413 C C . VAL A 1 173 ? 61.936 51.848 -8.923 1.00 40.56 173 VAL A C 1
ATOM 1415 O O . VAL A 1 173 ? 61.714 52.550 -9.929 1.00 40.56 173 VAL A O 1
#

Nearest PDB structures (foldseek):
  1p2x-assembly1_A  TM=2.348E-01  e=1.686E+00  Schizosaccharomyces pombe

pLDDT: mean 84.24, std 17.85, range [38.88, 97.38]